Protein AF-K1N9H2-F1 (afdb_monomer)

Mean predicted aligned error: 8.5 Å

Sequence (100 aa):
MTNSPWVLAGLRFLLGIASAGMLPAAQTVLTLNTPSESFGRIFSYNQSFQAVGAVLGSLMGSTISGFSNYATVFWLTGFTLLINFVLVLIFAWGISYRNR

Structure (mmCIF, N/CA/C/O backbone):
data_AF-K1N9H2-F1
#
_entry.id   AF-K1N9H2-F1
#
loop_
_atom_site.group_PDB
_atom_site.id
_atom_site.type_symbol
_atom_site.label_atom_id
_atom_site.label_alt_id
_atom_site.label_comp_id
_atom_site.label_asym_id
_atom_site.label_entity_id
_atom_site.label_seq_id
_atom_site.pdbx_PDB_ins_code
_atom_site.Cartn_x
_atom_site.Cartn_y
_atom_site.Cartn_z
_atom_site.occupancy
_atom_site.B_iso_or_equiv
_atom_site.auth_seq_id
_atom_site.auth_comp_id
_atom_site.auth_asym_id
_atom_site.auth_atom_id
_atom_site.pdbx_PDB_model_num
ATOM 1 N N . MET A 1 1 ? 8.758 -1.194 -25.389 1.00 47.34 1 MET A N 1
ATOM 2 C CA . MET A 1 1 ? 8.242 -0.111 -24.514 1.00 47.34 1 MET A CA 1
ATOM 3 C C . MET A 1 1 ? 8.743 -0.199 -23.061 1.00 47.34 1 MET A C 1
ATOM 5 O O . MET A 1 1 ? 8.485 0.715 -22.296 1.00 47.34 1 MET A O 1
ATOM 9 N N . THR A 1 2 ? 9.533 -1.218 -22.690 1.00 46.41 2 THR A N 1
ATOM 10 C CA . THR A 1 2 ? 10.110 -1.427 -21.341 1.00 46.41 2 THR A CA 1
ATOM 11 C C . THR A 1 2 ? 11.646 -1.326 -21.285 1.00 46.41 2 THR A C 1
ATOM 13 O O . THR A 1 2 ? 12.242 -1.698 -20.284 1.00 46.41 2 THR A O 1
ATOM 16 N N . ASN A 1 3 ? 12.307 -0.801 -22.326 1.00 57.06 3 ASN A N 1
ATOM 17 C CA . ASN A 1 3 ? 13.779 -0.712 -22.386 1.00 57.06 3 ASN A CA 1
ATOM 18 C C . ASN A 1 3 ? 14.359 0.582 -21.785 1.00 57.06 3 ASN A C 1
ATOM 20 O O . ASN A 1 3 ? 15.562 0.800 -21.873 1.00 57.06 3 ASN A O 1
ATOM 24 N N . SER A 1 4 ? 13.526 1.456 -21.204 1.00 72.12 4 SER A N 1
ATOM 25 C CA . SER A 1 4 ? 13.992 2.710 -20.603 1.00 72.12 4 SER A CA 1
ATOM 26 C C . SER A 1 4 ? 13.822 2.670 -19.080 1.00 72.12 4 SER A C 1
ATOM 28 O O . SER A 1 4 ? 12.683 2.732 -18.600 1.00 72.12 4 SER A O 1
ATOM 30 N N . PRO A 1 5 ? 14.924 2.593 -18.309 1.00 79.12 5 PRO A N 1
ATOM 31 C CA . PRO A 1 5 ? 14.911 2.604 -16.842 1.00 79.12 5 PRO A CA 1
ATOM 32 C C . PRO A 1 5 ? 14.136 3.789 -16.249 1.00 79.12 5 PRO A C 1
ATOM 34 O O . PRO A 1 5 ? 13.534 3.676 -15.183 1.00 79.12 5 PRO A O 1
ATOM 37 N N . TRP A 1 6 ? 14.092 4.907 -16.977 1.00 85.31 6 TRP A N 1
ATOM 38 C CA . TRP A 1 6 ? 13.398 6.134 -16.591 1.00 85.31 6 TRP A CA 1
ATOM 39 C C . TRP A 1 6 ? 11.881 5.971 -16.461 1.00 85.31 6 TRP A C 1
ATOM 41 O O . TRP A 1 6 ? 11.287 6.499 -15.524 1.00 85.31 6 TRP A O 1
ATOM 51 N N . VAL A 1 7 ? 11.247 5.204 -17.353 1.00 83.38 7 VAL A N 1
ATOM 52 C CA . VAL A 1 7 ? 9.796 4.950 -17.282 1.00 83.38 7 VAL A CA 1
ATOM 53 C C . VAL A 1 7 ? 9.466 4.119 -16.042 1.00 83.38 7 VAL A C 1
ATOM 55 O O . VAL A 1 7 ? 8.509 4.411 -15.327 1.00 83.38 7 VAL A O 1
ATOM 58 N N . LEU A 1 8 ? 10.303 3.121 -15.743 1.00 80.62 8 LEU A N 1
ATOM 59 C CA . LEU A 1 8 ? 10.167 2.291 -14.548 1.00 80.62 8 LEU A CA 1
ATOM 60 C C . LEU A 1 8 ? 10.333 3.122 -13.267 1.00 80.62 8 LEU A C 1
ATOM 62 O O . LEU A 1 8 ? 9.571 2.951 -12.316 1.00 80.62 8 LEU A O 1
ATOM 66 N N . ALA A 1 9 ? 11.308 4.035 -13.262 1.00 85.25 9 ALA A N 1
ATOM 67 C CA . ALA A 1 9 ? 11.554 4.951 -12.156 1.00 85.25 9 ALA A CA 1
ATOM 68 C C . ALA A 1 9 ? 10.355 5.883 -11.916 1.00 85.25 9 ALA A C 1
ATOM 70 O O . ALA A 1 9 ? 9.903 6.007 -10.778 1.00 85.25 9 ALA A O 1
ATOM 71 N N . GLY A 1 10 ? 9.778 6.460 -12.976 1.00 88.44 10 GLY A N 1
ATOM 72 C CA . GLY A 1 10 ? 8.571 7.288 -12.880 1.00 88.44 10 GLY A CA 1
ATOM 73 C C . GLY A 1 10 ? 7.362 6.523 -12.328 1.00 88.44 10 GLY A C 1
ATOM 74 O O . GLY A 1 10 ? 6.691 6.995 -11.412 1.00 88.44 10 GLY A O 1
ATOM 75 N N . LEU A 1 11 ? 7.120 5.301 -12.814 1.00 83.12 11 LEU A N 1
ATOM 76 C CA . LEU A 1 11 ? 6.051 4.430 -12.305 1.00 83.12 11 LEU A CA 1
ATOM 77 C C . LEU A 1 11 ? 6.250 4.063 -10.827 1.00 83.12 11 LEU A C 1
ATOM 79 O O . LEU A 1 11 ? 5.297 4.091 -10.050 1.00 83.12 11 LEU A O 1
ATOM 83 N N . ARG A 1 12 ? 7.484 3.746 -10.415 1.00 85.94 12 ARG A N 1
ATOM 84 C CA . ARG A 1 12 ? 7.822 3.463 -9.010 1.00 85.94 12 ARG A CA 1
ATOM 85 C C . ARG A 1 12 ? 7.630 4.681 -8.114 1.00 85.94 12 ARG A C 1
ATOM 87 O O . ARG A 1 12 ? 7.166 4.522 -6.989 1.00 85.94 12 ARG A O 1
ATOM 94 N N . PHE A 1 13 ? 7.947 5.873 -8.608 1.00 90.12 13 PHE A N 1
ATOM 95 C CA . PHE A 1 13 ? 7.723 7.119 -7.884 1.00 90.12 13 PHE A CA 1
ATOM 96 C C . PHE A 1 13 ? 6.229 7.380 -7.655 1.00 90.12 13 PHE A C 1
ATOM 98 O O . PHE A 1 13 ? 5.816 7.617 -6.521 1.00 90.12 13 PHE A O 1
ATOM 105 N N . LEU A 1 14 ? 5.404 7.241 -8.698 1.00 88.75 14 LEU A N 1
ATOM 106 C CA . LEU A 1 14 ? 3.946 7.366 -8.587 1.00 88.75 14 LEU A CA 1
ATOM 107 C C . LEU A 1 14 ? 3.352 6.338 -7.616 1.00 88.75 14 LEU A C 1
ATOM 109 O O . LEU A 1 14 ? 2.529 6.691 -6.772 1.00 88.75 14 LEU A O 1
ATOM 113 N N . LEU A 1 15 ? 3.809 5.085 -7.690 1.00 86.00 15 LEU A N 1
ATOM 114 C CA . LEU A 1 15 ? 3.415 4.040 -6.746 1.00 86.00 15 LEU A CA 1
ATOM 115 C C . LEU A 1 15 ? 3.804 4.401 -5.303 1.00 86.00 15 LEU A C 1
ATOM 117 O O . LEU A 1 15 ? 3.023 4.173 -4.382 1.00 86.00 15 LEU A O 1
ATOM 121 N N . GLY A 1 16 ? 4.989 4.983 -5.105 1.00 87.12 16 GLY A N 1
ATOM 122 C CA . GLY A 1 16 ? 5.450 5.461 -3.803 1.00 87.12 16 GLY A CA 1
ATOM 123 C C . GLY A 1 16 ? 4.546 6.548 -3.222 1.00 87.12 16 GLY A C 1
ATOM 124 O O . GLY A 1 16 ? 4.132 6.438 -2.069 1.00 87.12 16 GLY A O 1
ATOM 125 N N . ILE A 1 17 ? 4.176 7.550 -4.028 1.00 90.81 17 ILE A N 1
ATOM 126 C CA . ILE A 1 17 ? 3.244 8.614 -3.618 1.00 90.81 17 ILE A CA 1
ATOM 127 C C . ILE A 1 17 ? 1.882 8.027 -3.232 1.00 90.81 17 ILE A C 1
ATOM 129 O O . ILE A 1 17 ? 1.339 8.368 -2.182 1.00 90.81 17 ILE A O 1
ATOM 133 N N . ALA A 1 18 ? 1.340 7.120 -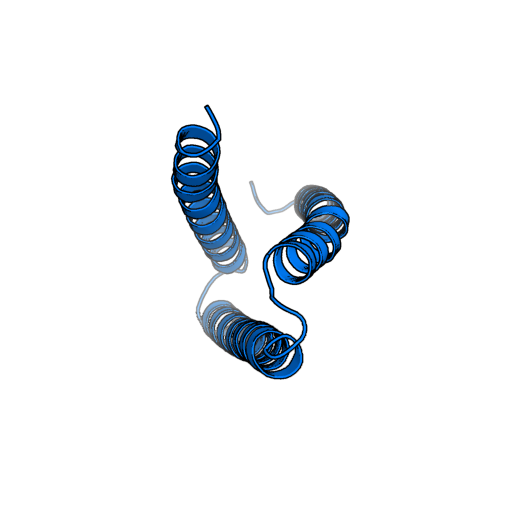4.049 1.00 87.06 18 ALA A N 1
ATOM 134 C CA . ALA A 1 18 ? 0.055 6.485 -3.769 1.00 87.06 18 ALA A CA 1
ATOM 135 C C . ALA A 1 18 ? 0.083 5.703 -2.443 1.00 87.06 18 ALA A C 1
ATOM 137 O O . ALA A 1 18 ? -0.798 5.876 -1.599 1.00 87.06 18 ALA A O 1
ATOM 138 N N . SER A 1 19 ? 1.124 4.896 -2.218 1.00 85.75 19 SER A N 1
ATOM 139 C CA . SER A 1 19 ? 1.289 4.127 -0.978 1.00 85.75 19 SER A CA 1
ATOM 140 C C . SER A 1 19 ? 1.477 5.013 0.256 1.00 85.75 19 SER A C 1
ATOM 142 O O . SER A 1 19 ? 0.965 4.674 1.324 1.00 85.75 19 SER A O 1
ATOM 144 N N . ALA A 1 20 ? 2.154 6.158 0.119 1.00 87.38 20 ALA A N 1
ATOM 145 C CA . ALA A 1 20 ? 2.366 7.096 1.221 1.00 87.38 20 ALA A CA 1
ATOM 146 C C . ALA A 1 20 ? 1.051 7.672 1.773 1.00 87.38 20 ALA A C 1
ATOM 148 O O . ALA A 1 20 ? 0.942 7.883 2.977 1.00 87.38 20 ALA A O 1
ATOM 149 N N . GLY A 1 21 ? 0.043 7.887 0.920 1.00 85.94 21 GLY A N 1
ATOM 150 C CA . GLY A 1 21 ? -1.293 8.313 1.351 1.00 85.94 21 GLY A CA 1
ATOM 151 C C . GLY A 1 21 ? -2.206 7.152 1.759 1.00 85.94 21 GLY A C 1
ATOM 152 O O . GLY A 1 21 ? -2.985 7.272 2.703 1.00 85.94 21 GLY A O 1
ATOM 153 N N . MET A 1 22 ? -2.100 6.010 1.076 1.00 85.81 22 MET A N 1
ATOM 154 C CA . MET A 1 22 ? -2.999 4.870 1.278 1.00 85.81 22 MET A CA 1
ATOM 155 C C . MET A 1 22 ? -2.789 4.172 2.627 1.00 85.81 22 MET A C 1
ATOM 157 O O . MET A 1 22 ? -3.768 3.855 3.301 1.00 85.81 22 MET A O 1
ATOM 161 N N . LEU A 1 23 ? -1.537 3.947 3.040 1.00 85.00 23 LEU A N 1
ATOM 162 C CA . LEU A 1 23 ? -1.220 3.276 4.306 1.00 85.00 23 LEU A CA 1
ATOM 163 C C . LEU A 1 23 ? -1.809 3.999 5.534 1.00 85.00 23 LEU A C 1
ATOM 165 O O . LEU A 1 23 ? -2.528 3.349 6.296 1.00 85.00 23 LEU A O 1
ATOM 169 N N . PRO A 1 24 ? -1.586 5.314 5.744 1.00 84.06 24 PRO A N 1
ATOM 170 C CA . PRO A 1 24 ? -2.189 6.018 6.872 1.00 84.06 24 PRO A CA 1
ATOM 171 C C . PRO A 1 24 ? -3.713 6.119 6.744 1.00 84.06 24 PRO A C 1
ATOM 173 O O . PRO A 1 24 ? -4.402 5.919 7.739 1.00 84.06 24 PRO A O 1
ATOM 176 N N . ALA A 1 25 ? -4.261 6.335 5.540 1.00 84.25 25 ALA A N 1
ATOM 177 C CA . ALA A 1 25 ? -5.711 6.381 5.336 1.00 84.25 25 ALA A CA 1
ATOM 178 C C . ALA A 1 25 ? -6.396 5.062 5.736 1.00 84.25 25 ALA A C 1
ATOM 180 O O . ALA A 1 25 ? -7.402 5.077 6.447 1.00 84.25 25 ALA A O 1
ATOM 181 N N . ALA A 1 26 ? -5.824 3.918 5.345 1.00 82.25 26 ALA A N 1
ATOM 182 C CA . ALA A 1 26 ? -6.328 2.603 5.730 1.00 82.25 26 ALA A CA 1
ATOM 183 C C . ALA A 1 26 ? -6.285 2.400 7.253 1.00 82.25 26 ALA A C 1
ATOM 185 O O . ALA A 1 26 ? -7.265 1.938 7.837 1.00 82.25 26 ALA A O 1
ATOM 186 N N . GLN A 1 27 ? -5.190 2.801 7.908 1.00 83.00 27 GLN A N 1
ATOM 187 C CA . GLN A 1 27 ? -5.054 2.716 9.368 1.00 83.00 27 GLN A CA 1
ATOM 188 C C . GLN A 1 27 ? -6.069 3.610 10.101 1.00 83.00 27 GLN A C 1
ATOM 190 O O . GLN A 1 27 ? -6.653 3.193 11.105 1.00 83.00 27 GLN A O 1
ATOM 195 N N . THR A 1 28 ? -6.334 4.815 9.587 1.00 82.69 28 THR A N 1
ATOM 196 C CA . THR A 1 28 ? -7.348 5.725 10.135 1.00 82.69 28 THR A CA 1
ATOM 197 C C . THR A 1 28 ? -8.754 5.143 10.011 1.00 82.69 28 THR A C 1
ATOM 199 O O . THR A 1 28 ? -9.486 5.129 10.997 1.00 82.69 28 THR A O 1
ATOM 202 N N . VAL A 1 29 ? -9.130 4.611 8.842 1.00 80.06 29 VAL A N 1
ATOM 203 C CA . VAL A 1 29 ? -10.447 3.979 8.639 1.00 80.06 29 VAL A CA 1
ATOM 204 C C . VAL A 1 29 ? -10.632 2.787 9.576 1.00 80.06 29 VAL A C 1
ATOM 206 O O . VAL A 1 29 ? -11.695 2.656 10.185 1.00 80.06 29 VAL A O 1
ATOM 209 N N . LEU A 1 30 ? -9.597 1.957 9.738 1.00 79.56 30 LEU A N 1
ATOM 210 C CA . LEU A 1 30 ? -9.623 0.829 10.669 1.00 79.56 30 LEU A CA 1
ATOM 211 C C . LEU A 1 30 ? -9.860 1.301 12.106 1.00 79.56 30 LEU A C 1
ATOM 213 O O . LEU A 1 30 ? -10.688 0.735 12.812 1.00 79.56 30 LEU A O 1
ATOM 217 N N . THR A 1 31 ? -9.162 2.356 12.524 1.00 77.06 31 THR A N 1
ATOM 218 C CA . THR A 1 31 ? -9.242 2.889 13.889 1.00 77.06 31 THR A CA 1
ATOM 219 C C . THR A 1 31 ? -10.590 3.551 14.173 1.00 77.06 31 THR A C 1
ATOM 221 O O . THR A 1 31 ? -11.157 3.324 15.234 1.00 77.06 31 THR A O 1
ATOM 224 N N . LEU A 1 32 ? -11.142 4.314 13.223 1.00 77.88 32 LEU A N 1
ATOM 225 C CA . LEU A 1 32 ? -12.431 5.000 13.388 1.00 77.88 32 LEU A CA 1
ATOM 226 C C . LEU A 1 32 ? -13.631 4.042 13.422 1.00 77.88 32 LEU A C 1
ATOM 228 O O . LEU A 1 32 ? -14.61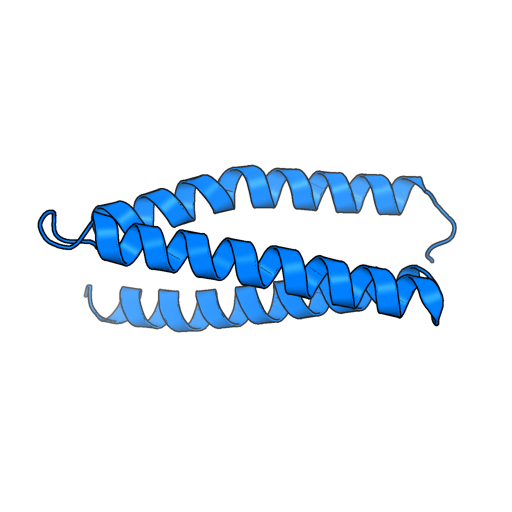5 4.327 14.095 1.00 77.88 32 LEU A O 1
ATOM 232 N N . ASN A 1 33 ? -13.565 2.920 12.699 1.00 75.50 33 ASN A N 1
ATOM 233 C CA . ASN A 1 33 ? -14.665 1.950 12.623 1.00 75.50 33 ASN A CA 1
ATOM 234 C C . ASN A 1 33 ? -14.564 0.826 13.665 1.00 75.50 33 ASN A C 1
ATOM 236 O O . ASN A 1 33 ? -15.464 -0.010 13.746 1.00 75.50 33 ASN A O 1
ATOM 240 N N . THR A 1 34 ? -13.485 0.775 14.450 1.00 75.50 34 THR A N 1
ATOM 241 C CA . THR A 1 34 ? -13.267 -0.304 15.415 1.00 75.50 34 THR A CA 1
ATOM 242 C C . THR A 1 34 ? -13.615 0.136 16.843 1.00 75.50 34 THR A C 1
ATOM 244 O O . THR A 1 34 ? -12.999 1.072 17.347 1.00 75.50 34 THR A O 1
ATOM 247 N N . PRO A 1 35 ? -14.536 -0.553 17.546 1.00 70.75 35 PRO A N 1
ATOM 248 C CA . PRO A 1 35 ? -14.815 -0.281 18.956 1.00 70.75 35 PRO A CA 1
ATOM 249 C C . PRO A 1 35 ? -13.614 -0.620 19.856 1.00 70.75 35 PRO A C 1
ATOM 251 O O . PRO A 1 35 ? -12.918 -1.617 19.640 1.00 70.75 35 PRO A O 1
ATOM 254 N N . SER A 1 36 ? -13.399 0.188 20.901 1.00 69.56 36 SER A N 1
ATOM 255 C CA . SER A 1 36 ? -12.227 0.162 21.797 1.00 69.56 36 SER A CA 1
ATOM 256 C C . SER A 1 36 ? -11.944 -1.210 22.417 1.00 69.56 36 SER A C 1
ATOM 258 O O . SER A 1 36 ? -10.792 -1.575 22.632 1.00 69.56 36 SER A O 1
ATOM 260 N N . GLU A 1 37 ? -12.996 -1.989 22.664 1.00 75.19 37 GLU A N 1
ATOM 261 C CA . GLU A 1 37 ? -12.935 -3.317 23.281 1.00 75.19 37 GLU A CA 1
ATOM 262 C C . GLU A 1 37 ? -12.376 -4.400 22.336 1.00 75.19 37 GLU A C 1
ATOM 264 O O . GLU A 1 37 ? -11.797 -5.384 22.784 1.00 75.19 37 GLU A O 1
ATOM 269 N N . SER A 1 38 ? -12.489 -4.208 21.014 1.00 75.62 38 SER A N 1
ATOM 270 C CA . SER A 1 38 ? -12.015 -5.159 19.989 1.00 75.62 38 SER A CA 1
ATOM 271 C C . SER A 1 38 ? -10.851 -4.634 19.13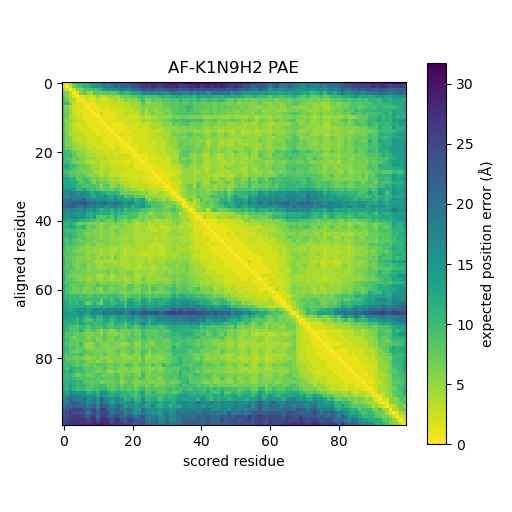8 1.00 75.62 38 SER A C 1
ATOM 273 O O . SER A 1 38 ? -10.388 -5.333 18.231 1.00 75.62 38 SER A O 1
ATOM 275 N N . PHE A 1 39 ? -10.334 -3.441 19.449 1.00 77.38 39 PHE A N 1
ATOM 276 C CA . PHE A 1 39 ? -9.258 -2.779 18.705 1.00 77.38 39 PHE A CA 1
ATOM 277 C C . PHE A 1 39 ? -8.024 -3.660 18.502 1.00 77.38 39 PHE A C 1
ATOM 279 O O . PHE A 1 39 ? -7.582 -3.853 17.369 1.00 77.38 39 PHE A O 1
ATOM 286 N N . GLY A 1 40 ? -7.522 -4.285 19.571 1.00 79.12 40 GLY A N 1
ATOM 287 C CA . GLY A 1 40 ? -6.339 -5.146 19.491 1.00 79.12 40 GLY A CA 1
ATOM 288 C C . GLY A 1 40 ? -6.523 -6.364 18.578 1.00 79.12 40 GLY A C 1
ATOM 289 O O . GLY A 1 40 ? -5.588 -6.757 17.881 1.00 79.12 40 GLY A O 1
ATOM 290 N N . ARG A 1 41 ? -7.734 -6.937 18.524 1.00 82.19 41 ARG A N 1
ATOM 291 C CA . ARG A 1 41 ? -8.032 -8.123 17.708 1.00 82.19 41 ARG A CA 1
ATOM 292 C C . ARG A 1 41 ? -8.187 -7.777 16.228 1.00 82.19 41 ARG A C 1
ATOM 294 O O . ARG A 1 41 ? -7.691 -8.497 15.372 1.00 82.19 41 ARG A O 1
ATOM 301 N N . ILE A 1 42 ? -8.841 -6.664 15.912 1.00 82.56 42 ILE A N 1
ATOM 302 C CA . ILE A 1 42 ? -9.000 -6.216 14.521 1.00 82.56 42 ILE A CA 1
ATOM 303 C C . ILE A 1 42 ? -7.663 -5.717 13.956 1.00 82.56 42 ILE A C 1
ATOM 305 O O . ILE A 1 42 ? -7.314 -6.032 12.816 1.00 82.56 42 ILE A O 1
ATOM 309 N N . PHE A 1 43 ? -6.861 -5.024 14.766 1.00 83.00 43 PHE A N 1
ATOM 310 C CA . PHE A 1 43 ? -5.528 -4.586 14.361 1.00 83.00 43 PHE A CA 1
ATOM 311 C C . PHE A 1 43 ? -4.575 -5.766 14.126 1.00 83.00 43 PHE A C 1
ATOM 313 O O . PHE A 1 43 ? -3.824 -5.760 13.148 1.00 83.00 43 PHE A O 1
ATOM 320 N N . SER A 1 44 ? -4.630 -6.808 14.967 1.00 85.00 44 SER A N 1
ATOM 321 C CA . SER A 1 44 ? -3.818 -8.014 14.764 1.00 85.00 44 SER A CA 1
ATOM 322 C C . SER A 1 44 ? -4.220 -8.776 13.498 1.00 85.00 44 SER A C 1
ATOM 324 O O . SER A 1 44 ? -3.339 -9.241 12.771 1.00 85.00 44 SER A O 1
ATOM 326 N N . TYR A 1 45 ? -5.514 -8.824 13.152 1.00 87.19 45 TYR A N 1
ATOM 327 C CA . TYR A 1 45 ? -5.956 -9.351 11.857 1.00 87.19 45 TYR A CA 1
ATOM 328 C C . TYR A 1 45 ? -5.415 -8.517 10.691 1.00 87.19 45 TYR A C 1
ATOM 330 O O . TYR A 1 45 ? -4.836 -9.084 9.767 1.00 87.19 45 TYR A O 1
ATOM 338 N N . ASN A 1 46 ? -5.525 -7.184 10.741 1.00 87.06 46 ASN A N 1
ATOM 339 C CA . ASN A 1 46 ? -4.985 -6.303 9.699 1.00 87.06 46 ASN A CA 1
ATOM 340 C C . ASN A 1 46 ? -3.472 -6.502 9.501 1.00 87.06 46 ASN A C 1
ATOM 342 O O . ASN A 1 46 ? -2.988 -6.605 8.374 1.00 87.06 46 ASN A O 1
ATOM 346 N N . GLN A 1 47 ? -2.715 -6.611 10.593 1.00 86.81 47 GLN A N 1
ATOM 347 C CA . GLN A 1 47 ? -1.281 -6.886 10.527 1.00 86.81 47 GLN A CA 1
ATOM 348 C C . GLN A 1 47 ? -0.990 -8.279 9.936 1.00 86.81 47 GLN A C 1
ATOM 350 O O . GLN A 1 47 ? -0.085 -8.420 9.115 1.00 86.81 47 GLN A O 1
ATOM 355 N N . SER A 1 48 ? -1.801 -9.286 10.277 1.00 92.12 48 SER A N 1
ATOM 356 C CA . SER A 1 48 ? -1.687 -10.641 9.721 1.00 92.12 48 SER A CA 1
ATOM 357 C C . SER A 1 48 ? -1.923 -10.655 8.208 1.00 92.12 48 SER A C 1
ATOM 359 O O . SER A 1 48 ? -1.142 -11.254 7.472 1.00 92.12 48 SER A O 1
ATOM 361 N N . PHE A 1 49 ? -2.948 -9.950 7.718 1.00 89.25 49 PHE A N 1
ATOM 362 C CA . PHE A 1 49 ? -3.206 -9.830 6.280 1.00 89.25 49 PHE A CA 1
ATOM 363 C C . PHE A 1 49 ? -2.075 -9.110 5.543 1.00 89.25 49 PHE A C 1
ATOM 365 O O . PHE A 1 49 ? -1.695 -9.539 4.454 1.00 89.25 49 PHE A O 1
ATOM 372 N N . GLN A 1 50 ? -1.492 -8.065 6.140 1.00 89.31 50 GLN A N 1
ATOM 373 C CA . GLN A 1 50 ? -0.318 -7.397 5.572 1.00 89.31 50 GLN A CA 1
ATOM 374 C C . GLN A 1 50 ? 0.887 -8.343 5.476 1.00 89.31 50 GLN A C 1
ATOM 376 O O . GLN A 1 50 ? 1.544 -8.384 4.436 1.00 89.31 50 GLN A O 1
ATOM 381 N N . ALA A 1 51 ? 1.146 -9.145 6.514 1.00 91.31 51 ALA A N 1
ATOM 382 C CA . ALA A 1 51 ? 2.223 -10.134 6.503 1.00 91.31 51 ALA A CA 1
ATOM 383 C C . ALA A 1 51 ? 2.003 -11.206 5.422 1.00 91.31 51 ALA A C 1
ATOM 385 O O . ALA A 1 51 ? 2.908 -11.489 4.636 1.00 91.31 51 ALA A O 1
ATOM 386 N N . VAL A 1 52 ? 0.786 -11.749 5.323 1.00 93.25 52 VAL A N 1
ATOM 387 C CA . VAL A 1 52 ? 0.415 -12.710 4.272 1.00 93.25 52 VAL A CA 1
ATOM 388 C C . VAL A 1 52 ? 0.592 -12.090 2.885 1.00 93.25 52 VAL A C 1
ATOM 390 O O . VAL A 1 52 ? 1.189 -12.714 2.011 1.00 93.25 52 VAL A O 1
ATOM 393 N N . GLY A 1 53 ? 0.146 -10.848 2.686 1.00 87.38 53 GLY A N 1
ATOM 394 C CA . GLY A 1 53 ? 0.315 -10.121 1.428 1.00 87.38 53 GLY A CA 1
ATOM 395 C C . GLY A 1 53 ? 1.783 -9.907 1.050 1.00 87.38 53 GLY A C 1
ATOM 396 O O . GLY A 1 53 ? 2.148 -10.103 -0.107 1.00 87.38 53 GLY A O 1
ATOM 397 N N . ALA A 1 54 ? 2.644 -9.575 2.015 1.00 89.56 54 ALA A N 1
ATOM 398 C CA . ALA A 1 54 ? 4.078 -9.407 1.785 1.00 89.56 54 ALA A CA 1
ATOM 399 C C . ALA A 1 54 ? 4.763 -10.726 1.384 1.00 89.56 54 ALA A C 1
ATOM 401 O O . ALA A 1 54 ? 5.584 -10.745 0.460 1.00 89.56 54 ALA A O 1
ATOM 402 N N . VAL A 1 55 ? 4.397 -11.835 2.034 1.00 92.56 55 VAL A N 1
ATOM 403 C CA . VAL A 1 55 ? 4.907 -13.174 1.702 1.00 92.56 55 VAL A CA 1
ATOM 404 C C . VAL A 1 55 ? 4.431 -13.597 0.315 1.00 92.56 55 VAL A C 1
ATOM 406 O O . VAL A 1 55 ? 5.256 -13.943 -0.527 1.00 92.56 55 VAL A O 1
ATOM 409 N N . LEU A 1 56 ? 3.127 -13.504 0.038 1.00 89.75 56 LEU A N 1
ATOM 410 C CA . LEU A 1 56 ? 2.564 -13.837 -1.273 1.00 89.75 56 LEU A CA 1
ATOM 411 C C . LEU A 1 56 ? 3.176 -12.979 -2.384 1.00 89.75 56 LEU A C 1
ATOM 413 O O . LEU A 1 56 ? 3.582 -13.513 -3.412 1.00 89.75 56 LEU A O 1
ATOM 417 N N . GLY A 1 57 ? 3.321 -11.671 -2.161 1.00 86.38 57 GLY A N 1
ATOM 418 C CA . GLY A 1 57 ? 3.950 -10.758 -3.114 1.00 86.38 57 GLY A CA 1
ATOM 419 C C . GLY A 1 57 ? 5.408 -11.118 -3.404 1.00 86.38 57 GLY A C 1
ATOM 420 O O . GLY A 1 57 ? 5.820 -11.120 -4.564 1.00 86.38 57 GLY A O 1
ATOM 421 N N . SER A 1 58 ? 6.175 -11.492 -2.377 1.00 87.69 58 SER A N 1
ATOM 422 C CA . SER A 1 58 ? 7.575 -11.910 -2.526 1.00 87.69 58 SER A CA 1
ATOM 423 C C . SER A 1 58 ? 7.700 -13.257 -3.239 1.00 87.69 58 SER A C 1
ATOM 425 O O . SER A 1 58 ? 8.556 -13.417 -4.108 1.00 87.69 58 SER A O 1
ATOM 42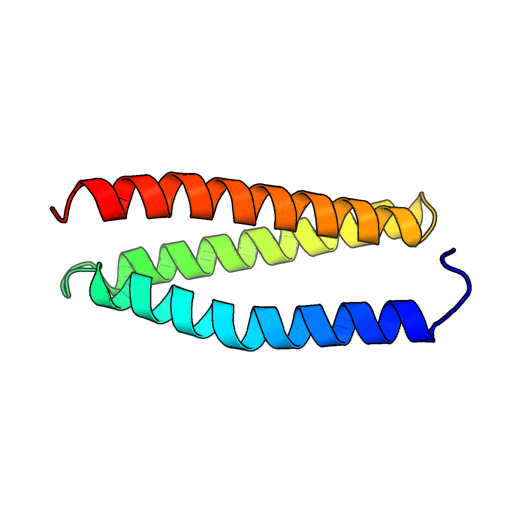7 N N . LEU A 1 59 ? 6.828 -14.219 -2.929 1.00 88.56 59 LEU A N 1
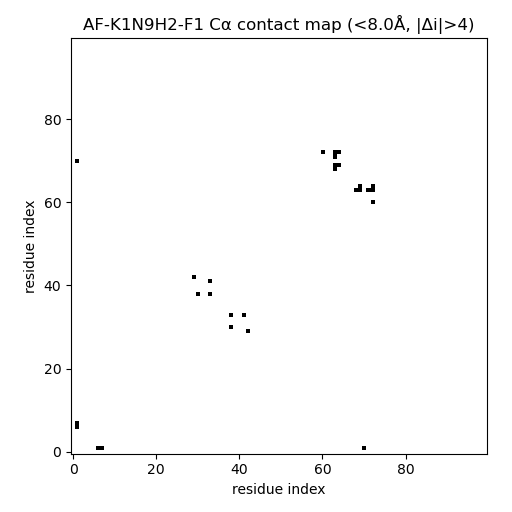ATOM 428 C CA . LEU A 1 59 ? 6.792 -15.530 -3.584 1.00 88.56 59 LEU A CA 1
AT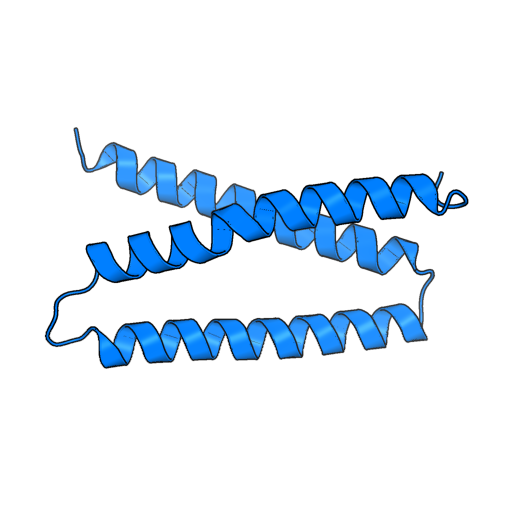OM 429 C C . LEU A 1 59 ? 6.397 -15.414 -5.059 1.00 88.56 59 LEU A C 1
ATOM 431 O O . LEU A 1 59 ? 7.051 -15.996 -5.923 1.00 88.56 59 LEU A O 1
ATOM 435 N N . MET A 1 60 ? 5.373 -14.615 -5.368 1.00 85.06 60 MET A N 1
ATOM 436 C CA . MET A 1 60 ? 4.974 -14.349 -6.750 1.00 85.06 60 MET A CA 1
ATOM 437 C C . MET A 1 60 ? 6.083 -13.598 -7.494 1.00 85.06 60 MET A C 1
ATOM 439 O O . MET A 1 60 ? 6.491 -14.023 -8.570 1.00 85.06 60 MET A O 1
ATOM 443 N N . GLY A 1 61 ? 6.635 -12.532 -6.907 1.00 81.88 61 GLY A N 1
ATOM 444 C CA . GLY A 1 61 ? 7.713 -11.750 -7.513 1.00 81.88 61 GLY A CA 1
ATOM 445 C C . GLY A 1 61 ? 8.977 -12.568 -7.792 1.00 81.88 61 GLY A C 1
ATOM 446 O O . GLY A 1 61 ? 9.537 -12.462 -8.882 1.00 81.88 61 GLY A O 1
ATOM 447 N N . SER A 1 62 ? 9.396 -13.420 -6.852 1.00 83.75 62 SER A N 1
ATOM 448 C CA . SER A 1 62 ? 10.572 -14.292 -7.006 1.00 83.75 62 SER A CA 1
ATOM 449 C C . SER A 1 62 ? 10.352 -15.398 -8.037 1.00 83.75 62 SER A C 1
ATOM 451 O O . SER A 1 62 ? 11.194 -15.583 -8.913 1.00 83.75 62 SER A O 1
ATOM 453 N N . THR A 1 63 ? 9.200 -16.074 -8.004 1.00 82.56 63 THR A N 1
ATOM 454 C CA . THR A 1 63 ? 8.863 -17.124 -8.979 1.00 82.56 63 THR A CA 1
ATOM 455 C C . THR A 1 63 ? 8.806 -16.546 -10.394 1.00 82.56 63 THR A C 1
ATOM 457 O O . THR A 1 63 ? 9.407 -17.080 -11.322 1.00 82.56 63 THR A O 1
ATOM 460 N N . ILE A 1 64 ? 8.148 -15.400 -10.576 1.00 79.06 64 ILE A N 1
ATOM 461 C CA . ILE A 1 64 ? 7.969 -14.789 -11.900 1.00 79.06 64 ILE A CA 1
ATOM 462 C C . ILE A 1 64 ? 9.282 -14.200 -12.418 1.00 79.06 64 ILE A C 1
ATOM 464 O O . ILE A 1 64 ? 9.556 -14.324 -13.608 1.00 79.06 64 ILE A O 1
ATOM 468 N N . SER A 1 65 ? 10.118 -13.630 -11.543 1.00 74.62 65 SER A N 1
ATOM 469 C CA . SER A 1 65 ? 11.465 -13.172 -11.908 1.00 74.62 65 SER A CA 1
ATOM 470 C C . SER A 1 65 ? 12.412 -14.323 -12.265 1.00 74.62 65 SER A C 1
ATOM 472 O O . SER A 1 65 ? 13.397 -14.083 -12.958 1.00 74.62 65 SER A O 1
ATOM 474 N N . GLY A 1 66 ? 12.145 -15.543 -11.786 1.00 72.31 66 GLY A N 1
ATOM 475 C CA . GLY A 1 66 ? 12.938 -16.735 -12.095 1.00 72.31 66 GLY A CA 1
ATOM 476 C C . GLY A 1 66 ? 12.591 -17.389 -13.436 1.00 72.31 66 GLY A C 1
ATOM 477 O O . GLY A 1 66 ? 13.474 -17.946 -14.080 1.00 72.31 66 GLY A O 1
ATOM 478 N N . PHE A 1 67 ? 11.330 -17.306 -13.879 1.00 67.19 67 PHE A N 1
ATOM 479 C CA . PHE A 1 67 ? 10.853 -17.973 -15.102 1.00 67.19 67 PHE A CA 1
ATOM 480 C C . PHE A 1 67 ? 10.512 -17.023 -16.270 1.00 67.19 67 PHE A C 1
ATOM 482 O O . PHE A 1 67 ? 10.438 -17.479 -17.409 1.00 67.19 67 PHE A O 1
ATOM 489 N N . SER A 1 68 ? 10.266 -15.725 -16.035 1.00 60.16 68 SER A N 1
ATOM 490 C CA . SER A 1 68 ? 9.714 -14.794 -17.037 1.00 60.16 68 SER A CA 1
ATOM 491 C C . SER A 1 68 ? 10.406 -13.422 -17.047 1.00 60.16 68 SER A C 1
ATOM 493 O O . SER A 1 68 ? 11.017 -12.997 -16.071 1.00 60.16 68 SER A O 1
ATOM 495 N N . ASN A 1 69 ? 10.283 -12.695 -18.165 1.00 68.81 69 ASN A N 1
ATOM 496 C CA . ASN A 1 69 ? 10.787 -11.326 -18.320 1.00 68.81 69 ASN A CA 1
ATOM 497 C C . ASN A 1 69 ? 10.237 -10.394 -17.219 1.00 68.81 69 ASN A C 1
ATOM 499 O O . ASN A 1 69 ? 9.046 -10.433 -16.910 1.00 68.81 69 ASN A O 1
ATOM 503 N N . TYR A 1 70 ? 11.067 -9.476 -16.700 1.00 69.06 70 TYR A N 1
ATOM 504 C CA . TYR A 1 70 ? 10.715 -8.492 -15.652 1.00 69.06 70 TYR A CA 1
ATOM 505 C C . TYR A 1 70 ? 9.405 -7.714 -15.899 1.00 69.06 70 TYR A C 1
ATOM 507 O O . TYR A 1 70 ? 8.755 -7.263 -14.955 1.00 69.06 70 TYR A O 1
ATOM 515 N N . ALA A 1 71 ? 8.990 -7.571 -17.161 1.00 71.25 71 ALA A N 1
ATOM 516 C CA . ALA A 1 71 ? 7.730 -6.939 -17.543 1.00 71.25 71 ALA A CA 1
ATOM 517 C C . ALA A 1 71 ? 6.482 -7.662 -16.987 1.00 71.25 71 ALA A C 1
ATOM 519 O O . ALA A 1 71 ? 5.485 -7.005 -16.683 1.00 71.25 71 ALA A O 1
ATOM 520 N N . THR A 1 72 ? 6.537 -8.984 -16.799 1.00 73.88 72 THR A N 1
ATOM 521 C CA . THR A 1 72 ? 5.416 -9.793 -16.288 1.00 73.88 72 THR A CA 1
ATOM 522 C C . THR A 1 72 ? 5.092 -9.459 -14.828 1.00 73.88 72 THR A C 1
ATOM 524 O O . THR A 1 72 ? 3.923 -9.377 -14.456 1.00 73.88 72 THR A O 1
ATOM 527 N N . VAL A 1 73 ? 6.109 -9.171 -14.004 1.00 78.31 73 VAL A N 1
ATOM 528 C CA . VAL A 1 73 ? 5.927 -8.754 -12.597 1.00 78.31 73 VAL A CA 1
ATOM 529 C C . VAL A 1 73 ? 5.184 -7.417 -12.516 1.00 78.31 73 VAL A C 1
ATOM 531 O O . VAL A 1 73 ? 4.346 -7.208 -11.636 1.00 78.31 73 VAL A O 1
ATOM 534 N N . PHE A 1 74 ? 5.456 -6.519 -13.464 1.00 76.19 74 PHE A N 1
ATOM 535 C CA . PHE A 1 74 ? 4.780 -5.228 -13.556 1.00 76.19 74 PHE A CA 1
ATOM 536 C C . PHE A 1 74 ? 3.305 -5.378 -13.932 1.00 76.19 74 PHE A C 1
ATOM 538 O O . PHE A 1 74 ? 2.453 -4.764 -13.293 1.00 76.19 74 PHE A O 1
ATOM 545 N N . TRP A 1 75 ? 2.998 -6.232 -14.912 1.00 80.56 75 TRP A N 1
ATOM 546 C CA . TRP A 1 75 ? 1.616 -6.551 -15.283 1.00 80.56 75 TRP A CA 1
ATOM 547 C C . TRP A 1 75 ? 0.834 -7.168 -14.124 1.00 80.56 75 TRP A C 1
ATOM 549 O O . TRP A 1 75 ? -0.292 -6.749 -13.860 1.00 80.56 75 TRP A O 1
ATOM 559 N N . LEU A 1 76 ? 1.443 -8.098 -13.383 1.00 83.75 76 LEU A N 1
ATOM 560 C CA . LEU A 1 76 ? 0.811 -8.696 -12.209 1.00 83.75 76 LEU A CA 1
ATOM 561 C C . LEU A 1 76 ? 0.541 -7.653 -11.117 1.00 83.75 76 LEU A C 1
ATOM 563 O O . LEU A 1 76 ? -0.554 -7.602 -10.565 1.00 83.75 76 LEU A O 1
ATOM 567 N N . THR A 1 77 ? 1.520 -6.791 -10.830 1.00 82.69 77 THR A N 1
ATOM 568 C CA . THR A 1 77 ? 1.368 -5.719 -9.834 1.00 82.69 77 THR A CA 1
ATOM 569 C C . THR A 1 77 ? 0.240 -4.765 -10.232 1.00 82.69 77 THR A C 1
ATOM 571 O O . THR A 1 77 ? -0.609 -4.437 -9.405 1.00 82.69 77 THR A O 1
ATOM 574 N N . GLY A 1 78 ? 0.187 -4.366 -11.507 1.00 82.50 78 GLY A N 1
ATOM 575 C CA . GLY A 1 78 ? -0.885 -3.533 -12.051 1.00 82.50 78 GLY A CA 1
ATOM 576 C C . GLY A 1 78 ? -2.261 -4.192 -11.941 1.00 82.50 78 GLY A C 1
ATOM 577 O O . GLY A 1 78 ? -3.217 -3.535 -11.540 1.00 82.50 78 GLY A O 1
ATOM 578 N N . PHE A 1 79 ? -2.362 -5.493 -12.220 1.00 87.62 79 PHE A N 1
ATOM 579 C CA . PHE A 1 79 ? -3.609 -6.244 -12.077 1.00 87.62 79 PHE A CA 1
ATOM 580 C C . PHE A 1 79 ? -4.080 -6.317 -10.617 1.00 87.62 79 PHE A C 1
ATOM 582 O O . PHE A 1 79 ? -5.249 -6.062 -10.335 1.00 87.62 79 PHE A O 1
ATOM 589 N N . THR A 1 80 ? -3.171 -6.569 -9.672 1.00 85.06 80 THR A N 1
ATOM 590 C CA . THR A 1 80 ? -3.477 -6.556 -8.233 1.00 85.06 80 THR A CA 1
ATOM 591 C C . THR A 1 80 ? -3.953 -5.179 -7.761 1.00 85.06 80 THR A C 1
ATOM 593 O O . THR A 1 80 ? -4.930 -5.088 -7.017 1.00 85.06 80 THR A O 1
ATOM 596 N N . LEU A 1 81 ? -3.309 -4.101 -8.220 1.00 84.75 81 LEU A N 1
ATOM 597 C CA . LEU A 1 81 ? -3.739 -2.723 -7.951 1.00 84.75 81 LEU A CA 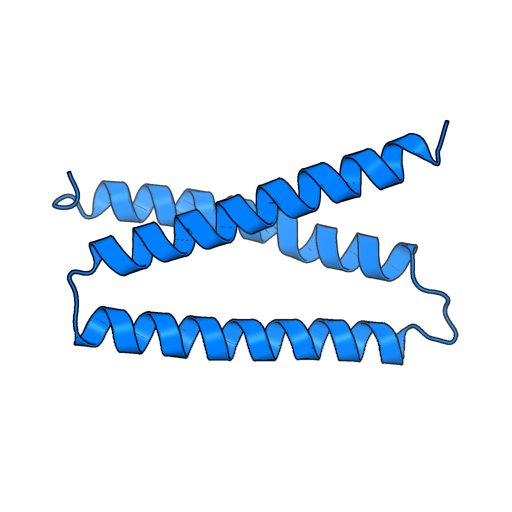1
ATOM 598 C C . LEU A 1 81 ? -5.126 -2.435 -8.538 1.00 84.75 81 LEU A C 1
ATOM 600 O O . LEU A 1 81 ? -5.942 -1.797 -7.880 1.00 84.75 81 LEU A O 1
ATOM 604 N N . LEU A 1 82 ? -5.416 -2.933 -9.742 1.00 88.44 82 LEU A N 1
ATOM 605 C CA . LEU A 1 82 ? -6.719 -2.773 -10.386 1.00 88.44 82 LEU A CA 1
ATOM 606 C C . LEU A 1 82 ? -7.814 -3.508 -9.603 1.00 88.44 82 LEU A C 1
ATOM 608 O O . LEU A 1 82 ? -8.863 -2.926 -9.337 1.00 88.44 82 LEU A O 1
ATOM 612 N N . ILE A 1 83 ? -7.558 -4.742 -9.159 1.00 88.69 83 ILE A N 1
ATOM 613 C CA . ILE A 1 83 ? -8.479 -5.475 -8.278 1.00 88.69 83 ILE A CA 1
ATOM 614 C C . ILE A 1 83 ? -8.720 -4.695 -6.984 1.00 88.69 83 ILE A C 1
ATOM 616 O O . ILE A 1 83 ? -9.870 -4.529 -6.580 1.00 88.69 83 ILE A O 1
ATOM 620 N N . ASN A 1 84 ? -7.659 -4.192 -6.345 1.00 84.50 84 ASN A N 1
ATOM 621 C CA . ASN A 1 84 ? -7.785 -3.386 -5.134 1.00 84.50 84 ASN A CA 1
ATOM 622 C C . ASN A 1 84 ? -8.646 -2.137 -5.381 1.00 84.50 84 ASN A C 1
ATOM 624 O O . ASN A 1 84 ? -9.559 -1.866 -4.605 1.00 84.50 84 ASN A O 1
ATOM 628 N N . PHE A 1 85 ? -8.420 -1.440 -6.495 1.00 85.69 85 PHE A N 1
ATOM 629 C CA . PHE A 1 85 ? -9.206 -0.277 -6.890 1.00 85.69 85 PHE A CA 1
ATOM 630 C C . PHE A 1 85 ? -10.688 -0.618 -7.086 1.00 85.69 85 PHE A C 1
ATOM 632 O O . PHE A 1 85 ? -11.542 0.073 -6.539 1.00 85.69 85 PHE A O 1
ATOM 639 N N . VAL A 1 86 ? -11.011 -1.700 -7.800 1.00 88.06 86 VAL A N 1
ATOM 640 C CA . VAL A 1 86 ? -12.401 -2.142 -8.015 1.00 88.06 86 VAL A CA 1
ATOM 641 C C . VAL A 1 86 ? -13.072 -2.523 -6.696 1.00 88.06 86 VAL A C 1
ATOM 643 O O . VAL A 1 86 ? -14.209 -2.122 -6.451 1.00 88.06 86 VAL A O 1
ATOM 646 N N . LEU A 1 87 ? -12.372 -3.249 -5.820 1.00 83.81 87 LEU A N 1
ATOM 647 C CA . LEU A 1 87 ? -12.886 -3.620 -4.501 1.00 83.81 87 LEU A CA 1
ATOM 648 C C . LEU A 1 87 ? -13.185 -2.390 -3.646 1.00 83.81 87 LEU A C 1
ATOM 650 O O . LEU A 1 87 ? -14.274 -2.295 -3.082 1.00 83.81 87 LEU A O 1
ATOM 654 N N . VAL A 1 88 ? -12.247 -1.442 -3.583 1.00 82.75 88 VAL A N 1
ATOM 655 C CA . VAL A 1 88 ? -12.441 -0.176 -2.870 1.00 82.75 88 VAL A CA 1
ATOM 656 C C . VAL A 1 88 ? -13.599 0.598 -3.480 1.00 82.75 88 VAL A C 1
ATOM 658 O O . VAL A 1 88 ? -14.415 1.117 -2.734 1.00 82.75 88 VAL A O 1
ATOM 661 N N . LEU A 1 89 ? -13.723 0.647 -4.806 1.00 83.38 89 LEU A N 1
ATOM 662 C CA . LEU A 1 89 ? -14.794 1.382 -5.471 1.00 83.38 89 LEU A CA 1
ATOM 663 C C . LEU A 1 89 ? -16.166 0.793 -5.127 1.00 83.38 89 LEU A C 1
ATOM 665 O O . LEU A 1 89 ? -17.055 1.550 -4.754 1.00 83.38 89 LEU A O 1
ATOM 669 N N . ILE A 1 90 ? -16.319 -0.536 -5.154 1.00 83.38 90 ILE A N 1
ATOM 670 C CA . ILE A 1 90 ? -17.563 -1.229 -4.778 1.00 83.38 90 ILE A CA 1
ATOM 671 C C . ILE A 1 90 ? -17.887 -1.020 -3.290 1.00 83.38 90 ILE A C 1
ATOM 673 O O . ILE A 1 90 ? -19.014 -0.657 -2.949 1.00 83.38 90 ILE A O 1
ATOM 677 N N . PHE A 1 91 ? -16.914 -1.216 -2.394 1.00 77.44 91 PHE A N 1
ATOM 678 C CA . PHE A 1 91 ? -17.129 -1.066 -0.951 1.00 77.44 91 PHE A CA 1
ATOM 679 C C . PHE A 1 91 ? -17.362 0.388 -0.536 1.00 77.44 91 PHE A C 1
ATOM 681 O O . PHE A 1 91 ? -18.247 0.653 0.275 1.00 77.44 91 PHE A O 1
ATOM 688 N N . ALA A 1 92 ? -16.616 1.339 -1.098 1.00 72.50 92 ALA A N 1
ATOM 689 C CA . ALA A 1 92 ? -16.787 2.762 -0.827 1.00 72.50 92 ALA A CA 1
ATOM 690 C C . ALA A 1 92 ? -18.153 3.257 -1.315 1.00 72.50 92 ALA A C 1
ATOM 692 O O . ALA A 1 92 ? -18.819 3.997 -0.593 1.00 72.50 92 ALA A O 1
ATOM 693 N N . TRP A 1 93 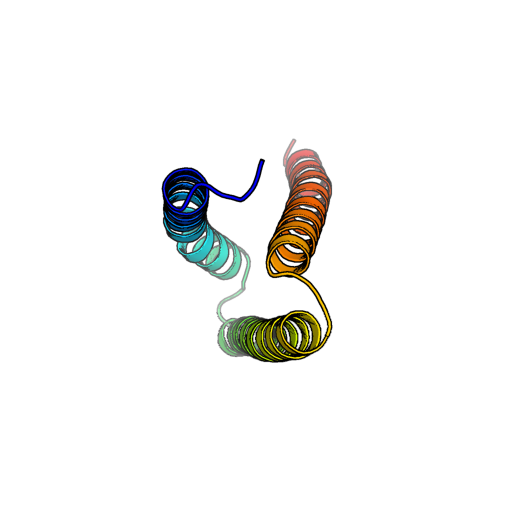? -18.617 2.797 -2.485 1.00 60.97 93 TRP A N 1
ATOM 694 C CA . TRP A 1 93 ? -19.988 3.058 -2.931 1.00 60.97 93 TRP A CA 1
ATOM 695 C C . TRP A 1 93 ? -21.022 2.480 -1.956 1.00 60.97 93 TRP A C 1
ATOM 697 O O . TRP A 1 93 ? -21.968 3.173 -1.583 1.00 60.97 93 TRP A 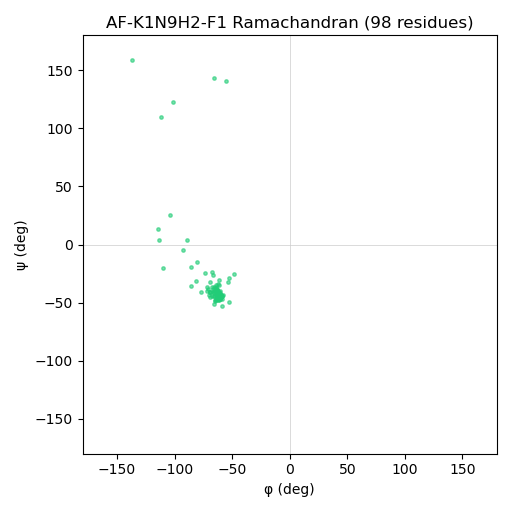O 1
ATOM 707 N N . GLY A 1 94 ? -20.816 1.245 -1.487 1.00 62.31 94 GLY A N 1
ATOM 708 C CA . GLY A 1 94 ? -21.699 0.587 -0.520 1.00 62.31 94 GLY A CA 1
ATOM 709 C C . GLY A 1 94 ? -21.768 1.286 0.845 1.00 62.31 94 GLY A C 1
ATOM 710 O O . GLY A 1 94 ? -22.848 1.393 1.424 1.00 62.31 94 GLY A O 1
ATOM 711 N N . ILE A 1 95 ? -20.646 1.814 1.346 1.00 61.19 95 ILE A N 1
ATOM 712 C CA . ILE A 1 95 ? -20.598 2.602 2.591 1.00 61.19 95 ILE A CA 1
ATOM 713 C C . ILE A 1 95 ? -21.248 3.976 2.381 1.00 61.19 95 ILE A C 1
ATOM 715 O O . ILE A 1 95 ? -22.006 4.437 3.234 1.00 61.19 95 ILE A O 1
ATOM 719 N N . SER A 1 96 ? -21.025 4.608 1.225 1.00 58.41 96 SER A N 1
ATOM 720 C CA . SER A 1 96 ? -21.614 5.912 0.911 1.00 58.41 96 SER A CA 1
ATOM 721 C C . SER A 1 96 ? -23.141 5.870 0.767 1.00 58.41 96 SER A C 1
ATOM 723 O O . SER A 1 96 ? -23.782 6.890 1.011 1.00 58.41 96 SER A O 1
ATOM 725 N N . TYR A 1 97 ? -23.732 4.725 0.407 1.00 52.75 97 TYR A N 1
ATOM 726 C CA . TYR A 1 97 ? -25.188 4.565 0.287 1.00 52.75 97 TYR A CA 1
ATOM 727 C C . TYR A 1 97 ? -25.900 4.336 1.635 1.00 52.75 97 TYR A C 1
ATOM 729 O O . TYR A 1 97 ? -27.113 4.479 1.719 1.00 52.75 97 TYR A O 1
ATOM 737 N N . ARG A 1 98 ? -25.162 3.997 2.705 1.00 52.28 98 ARG A N 1
ATOM 738 C CA . ARG A 1 98 ? -25.708 3.836 4.068 1.00 52.28 98 ARG A CA 1
ATOM 739 C C . ARG A 1 98 ? -25.779 5.162 4.841 1.00 52.28 98 ARG A C 1
ATOM 741 O O . ARG A 1 98 ? -26.503 5.238 5.823 1.00 52.28 98 ARG A O 1
ATOM 748 N N . ASN A 1 99 ? -25.026 6.182 4.418 1.00 44.53 99 ASN A N 1
ATOM 749 C CA . ASN A 1 99 ? -24.913 7.473 5.110 1.00 44.53 99 ASN A CA 1
ATOM 750 C C . ASN A 1 99 ? -25.709 8.608 4.430 1.00 44.53 99 ASN A C 1
ATOM 752 O O . ASN A 1 99 ? -25.348 9.779 4.560 1.00 44.53 99 ASN A O 1
ATOM 756 N N . ARG A 1 100 ? -26.762 8.260 3.680 1.00 44.75 100 ARG A N 1
ATOM 757 C CA . ARG A 1 100 ? -27.851 9.170 3.308 1.00 44.75 100 ARG A CA 1
ATOM 758 C C . ARG A 1 100 ? -29.143 8.706 3.954 1.00 44.75 100 ARG A C 1
ATOM 760 O O . ARG A 1 100 ? -29.374 7.478 3.939 1.00 44.75 100 ARG A O 1
#

pLDDT: mean 79.21, std 11.11, range [44.53, 93.25]

Foldseek 3Di:
DPPDVVVVVVVVVVVVVVCVVPVVVVVVVLVVPDDPVCSVVSVVVVVVVVVVVVVVLVVVQVVCVVPHDPVVNVVVVVVVVVVVVVVCVVVVVVVVVVVD

Organism: NCBI:txid883092

Solvent-accessible surface area (backbone atoms only — not comparable to full-atom values): 5728 Å² total; per-residue (Å²): 141,82,88,49,71,65,60,57,51,51,53,51,50,54,51,48,56,52,49,65,55,46,57,59,50,52,52,49,54,53,55,76,74,42,57,84,92,49,37,71,61,55,50,50,50,54,52,50,52,51,52,52,49,54,51,52,51,49,52,51,47,52,53,42,61,72,78,45,64,72,67,57,54,53,54,51,51,52,49,53,51,49,51,50,50,52,52,49,51,56,50,51,52,57,54,59,65,67,78,108

InterPro domains:
  IPR011701 Major facilitator superfamily [PF07690] (3-93)
  IPR020846 Major facilitator superfamily domain [PS50850] (1-100)
  IPR036259 MFS transporter superfamily [G3DSA:1.20.1250.20] (1-94)
  IPR036259 MFS transporter superfamily [SSF103473] (3-92)

Secondary structure (DSSP, 8-state):
----HHHHHHHHHHHHHHHHHHHHHHHHHHHHHS-TTTHHHHHHHHHHHHHHHHHHHHHHHHHHHHHS-THHHHHHHHHHHHHHHHHHHHHHHHHHTT--

Radius of gyration: 17.01 Å; Cα contacts (8 Å, |Δi|>4): 14; chains: 1; bounding box: 43×27×48 Å